Protein AF-A0A936T8W8-F1 (afdb_monomer_lite)

Sequence (58 aa):
MVVVIKRGMSKQRIQMQLRKLRTQRAKACKPVDVYKYVGVLKLDEDPVALQRKWRDEW

Radius of gyration: 23.43 Å; chains: 1; bounding box: 42×14×58 Å

pLDDT: mean 79.71, std 9.96, range [55.09, 91.88]

Structure (mmCIF, N/CA/C/O backbone):
data_AF-A0A936T8W8-F1
#
_entry.id   AF-A0A936T8W8-F1
#
loop_
_atom_site.group_PDB
_atom_site.id
_atom_site.type_symbol
_atom_site.label_atom_id
_atom_site.label_alt_id
_atom_site.label_comp_id
_atom_site.label_asym_id
_atom_site.label_entity_id
_atom_site.label_seq_id
_atom_site.pdbx_PDB_ins_code
_atom_site.Cartn_x
_atom_site.Cartn_y
_atom_site.Cartn_z
_atom_site.occupancy
_atom_site.B_iso_or_equiv
_atom_site.auth_seq_id
_atom_site.auth_comp_id
_atom_site.auth_asym_id
_atom_site.auth_atom_id
_atom_site.pdbx_PDB_model_num
ATOM 1 N N . MET A 1 1 ? -12.821 -1.164 4.534 1.00 60.59 1 MET A N 1
ATOM 2 C CA . MET A 1 1 ? -13.385 -1.789 5.754 1.00 60.59 1 MET A CA 1
ATOM 3 C C . MET A 1 1 ? -14.371 -0.815 6.373 1.00 60.59 1 MET A C 1
ATOM 5 O O . MET A 1 1 ? -13.992 0.327 6.590 1.00 60.59 1 MET A O 1
ATOM 9 N N . VAL A 1 2 ? -15.610 -1.244 6.611 1.00 71.75 2 VAL A N 1
ATOM 10 C CA . VAL A 1 2 ? -16.680 -0.414 7.190 1.00 71.75 2 VAL A CA 1
ATOM 11 C C . VAL A 1 2 ? -16.991 -0.940 8.588 1.00 71.75 2 VAL A C 1
ATOM 13 O O . VAL A 1 2 ? -17.062 -2.152 8.779 1.00 71.75 2 VAL A O 1
ATOM 16 N N . VAL A 1 3 ? -17.136 -0.050 9.573 1.00 80.94 3 VAL A N 1
ATOM 17 C CA . VAL A 1 3 ? -17.420 -0.428 10.967 1.00 80.94 3 VAL A CA 1
ATOM 18 C C . VAL A 1 3 ? -18.772 0.113 11.372 1.00 80.94 3 VAL A C 1
ATOM 20 O O . VAL A 1 3 ? -18.990 1.320 11.37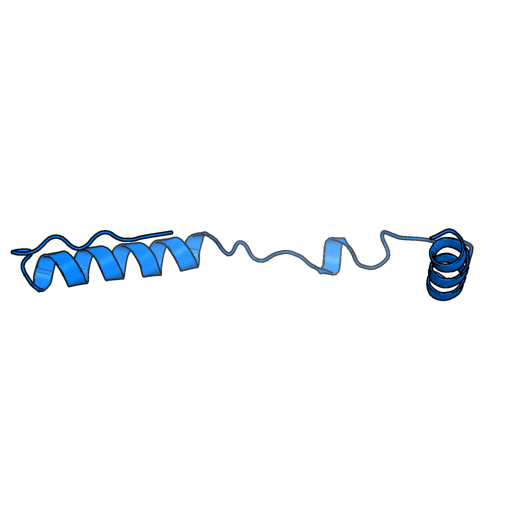4 1.00 80.94 3 VAL A O 1
ATOM 23 N N . VAL A 1 4 ? -19.674 -0.798 11.72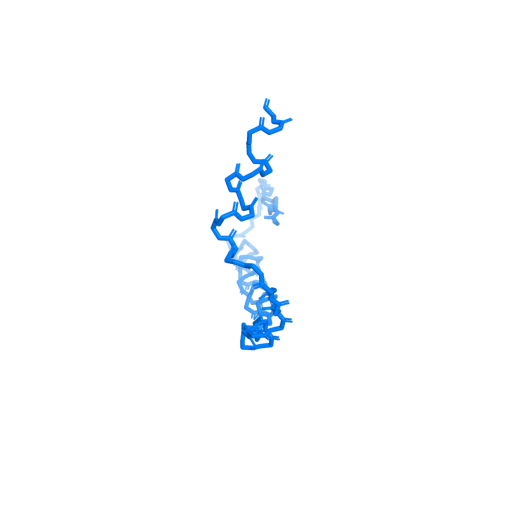4 1.00 86.50 4 VAL A N 1
ATOM 24 C CA . VAL A 1 4 ? -21.033 -0.458 12.141 1.00 86.50 4 VAL A CA 1
ATOM 25 C C . VAL A 1 4 ? -21.056 -0.242 13.649 1.00 86.50 4 VAL A C 1
ATOM 27 O O . VAL A 1 4 ? -20.842 -1.175 14.427 1.00 86.50 4 VAL A O 1
ATOM 30 N N . ILE A 1 5 ? -21.346 0.991 14.063 1.00 89.00 5 ILE A N 1
ATOM 31 C CA . ILE A 1 5 ? -21.551 1.350 15.467 1.00 89.00 5 ILE A CA 1
ATOM 32 C C . ILE A 1 5 ? -23.058 1.447 15.724 1.00 89.00 5 ILE A C 1
ATOM 34 O O . ILE A 1 5 ? -23.722 2.356 15.237 1.00 89.00 5 ILE A O 1
ATOM 38 N N . LYS A 1 6 ? -23.607 0.492 16.482 1.00 90.19 6 LYS A N 1
ATOM 39 C CA . LYS A 1 6 ? -25.022 0.483 16.884 1.00 90.19 6 LYS A CA 1
ATOM 40 C C . LYS A 1 6 ? -25.282 1.444 18.050 1.00 90.19 6 LYS A C 1
ATOM 42 O O . LYS A 1 6 ? -24.434 1.612 18.930 1.00 90.19 6 LYS A O 1
ATOM 47 N N . ARG A 1 7 ? -26.487 2.020 18.088 1.00 86.25 7 ARG A N 1
ATOM 48 C CA . ARG A 1 7 ? -26.964 2.865 19.194 1.00 86.25 7 ARG A CA 1
ATOM 49 C C . ARG A 1 7 ? -27.044 2.036 20.486 1.00 86.25 7 ARG A C 1
ATOM 51 O O . ARG A 1 7 ? -27.493 0.896 20.450 1.00 86.25 7 ARG A O 1
ATOM 58 N N . GLY A 1 8 ? -26.565 2.589 21.602 1.00 90.12 8 GLY A N 1
ATOM 59 C CA . GLY A 1 8 ? -26.494 1.892 22.898 1.00 90.12 8 GLY A CA 1
ATOM 60 C C . GLY A 1 8 ? -25.180 1.149 23.173 1.00 90.12 8 GLY A C 1
ATOM 61 O O . GLY A 1 8 ? -25.030 0.538 24.228 1.00 90.12 8 GLY A O 1
ATOM 62 N N . MET A 1 9 ? -24.198 1.200 22.266 1.00 90.06 9 MET A N 1
ATOM 63 C CA . MET A 1 9 ? -22.869 0.667 22.569 1.00 90.06 9 MET A CA 1
ATOM 64 C C . MET A 1 9 ? -22.123 1.513 23.603 1.00 90.06 9 MET A C 1
ATOM 66 O O . MET A 1 9 ? -22.078 2.739 23.517 1.00 90.06 9 MET A O 1
ATOM 70 N N . SER A 1 10 ? -21.462 0.837 24.543 1.00 91.88 10 SER A N 1
ATOM 71 C CA . SER A 1 10 ? -20.601 1.491 25.524 1.00 91.88 10 SER A CA 1
ATOM 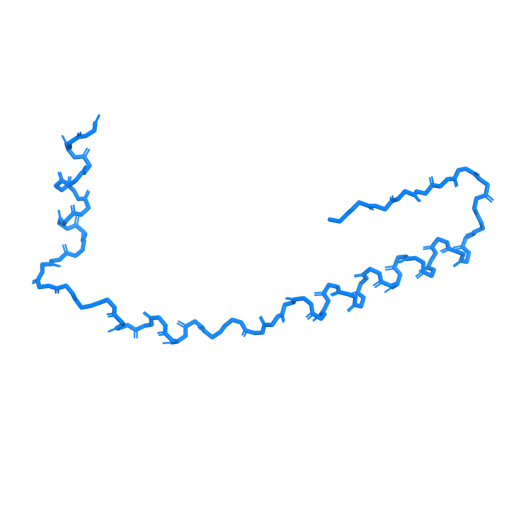72 C C . SER A 1 10 ? -19.327 2.045 24.876 1.00 91.88 10 SER A C 1
ATOM 74 O O . SER A 1 10 ? -18.752 1.452 23.956 1.00 91.88 10 SER A O 1
ATOM 76 N N . LYS A 1 11 ? -18.834 3.169 25.409 1.00 89.31 11 LYS A N 1
ATOM 77 C CA . LYS A 1 11 ? -17.602 3.840 24.954 1.00 89.31 11 LYS A CA 1
ATOM 78 C C . LYS A 1 11 ? -16.402 2.887 24.888 1.00 89.31 11 LYS A C 1
ATOM 80 O O . LYS A 1 11 ? -15.626 2.931 23.936 1.00 89.31 11 LYS A O 1
ATOM 85 N N . GLN A 1 12 ? -16.281 1.992 25.868 1.00 90.69 12 GLN A N 1
ATOM 86 C CA . GLN A 1 12 ? -15.215 0.987 25.931 1.00 90.69 12 GLN A CA 1
ATOM 87 C C . GLN A 1 12 ? -15.263 0.018 24.741 1.00 90.69 12 GLN A C 1
ATOM 89 O O . GLN A 1 12 ? -14.230 -0.295 24.146 1.00 90.69 12 GLN A O 1
ATOM 94 N N . ARG A 1 13 ? -16.463 -0.425 24.347 1.00 87.94 13 ARG A N 1
ATOM 95 C CA . ARG A 1 13 ? -16.656 -1.368 23.238 1.00 87.94 13 ARG A CA 1
ATOM 96 C C . ARG A 1 13 ? -16.321 -0.730 21.891 1.00 87.94 13 ARG A C 1
ATOM 98 O O . ARG A 1 13 ? -15.645 -1.355 21.076 1.00 87.94 13 ARG A O 1
ATOM 105 N N . ILE A 1 14 ? -16.694 0.537 21.714 1.00 90.81 14 ILE A N 1
ATOM 106 C CA . ILE A 1 14 ? -16.337 1.340 20.536 1.00 90.81 14 ILE A CA 1
ATOM 107 C C . ILE A 1 14 ? -14.814 1.497 20.442 1.00 90.81 14 ILE A C 1
ATOM 109 O O . ILE A 1 14 ? -14.223 1.221 19.399 1.00 90.81 14 ILE A O 1
ATOM 113 N N . GLN A 1 15 ? -14.149 1.868 21.541 1.00 90.94 15 GLN A N 1
ATOM 114 C CA . GLN A 1 15 ? -12.690 2.005 21.563 1.00 90.94 15 GLN A CA 1
ATOM 115 C C . GLN A 1 15 ? -11.973 0.687 21.257 1.00 90.94 15 GLN A C 1
ATOM 117 O O . GLN A 1 15 ? -10.992 0.680 20.513 1.00 90.94 15 GLN A O 1
ATOM 122 N N . MET A 1 16 ? -12.464 -0.433 21.789 1.00 89.81 16 MET 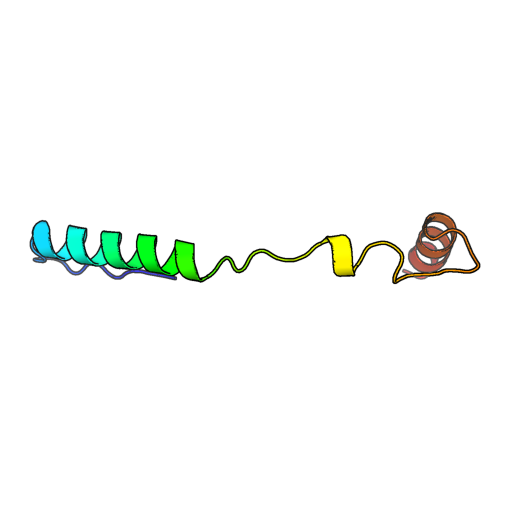A N 1
ATOM 123 C CA . MET A 1 16 ? -11.908 -1.754 21.501 1.00 89.81 16 MET A CA 1
ATOM 124 C C . MET A 1 16 ? -12.025 -2.103 20.012 1.00 89.81 16 MET A C 1
ATOM 126 O O . MET A 1 16 ? -11.052 -2.571 19.417 1.00 89.81 16 MET A O 1
ATOM 130 N N . GLN A 1 17 ? -13.182 -1.846 19.394 1.00 87.81 17 GLN A N 1
ATOM 131 C CA . GLN A 1 17 ? -13.370 -2.060 17.960 1.00 87.81 17 GLN A CA 1
ATOM 132 C C . GLN A 1 17 ? -12.402 -1.197 17.149 1.00 87.81 17 GLN A C 1
ATOM 134 O O . GLN A 1 17 ? -11.661 -1.740 16.338 1.00 87.81 17 GLN A O 1
ATOM 139 N N . LEU A 1 18 ? -12.313 0.105 17.431 1.00 87.31 18 LEU A N 1
ATOM 140 C CA . LEU A 1 18 ? -11.405 1.020 16.730 1.00 87.31 18 LEU A CA 1
ATOM 141 C C . LEU A 1 18 ? -9.930 0.598 16.839 1.00 87.31 18 LEU A C 1
ATOM 143 O O . LEU A 1 18 ? -9.196 0.636 15.850 1.00 87.31 18 LEU A O 1
ATOM 147 N N . ARG A 1 19 ? -9.493 0.134 18.017 1.00 87.12 19 ARG A N 1
ATOM 148 C CA . ARG A 1 19 ? -8.125 -0.370 18.229 1.00 87.12 19 ARG A CA 1
ATOM 149 C C . ARG A 1 19 ? -7.825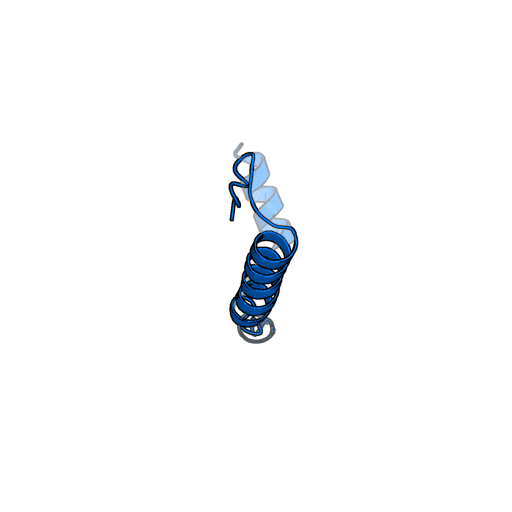 -1.614 17.389 1.00 87.12 19 ARG A C 1
ATOM 151 O O . ARG A 1 19 ? -6.742 -1.691 16.812 1.00 87.12 19 ARG A O 1
ATOM 158 N N . LYS A 1 20 ? -8.777 -2.547 17.264 1.00 83.31 20 LYS A N 1
ATOM 159 C CA . LYS A 1 20 ? -8.632 -3.749 16.419 1.00 83.31 20 LYS A CA 1
ATOM 160 C C . LYS A 1 20 ? -8.463 -3.407 14.936 1.00 83.31 20 LYS A C 1
ATOM 162 O O . LYS A 1 20 ? -7.681 -4.053 14.248 1.00 83.31 20 LYS A O 1
ATOM 167 N N . LEU A 1 21 ? -9.138 -2.368 14.445 1.00 80.25 21 LEU A N 1
ATOM 168 C CA . LEU A 1 21 ? -8.992 -1.934 13.049 1.00 80.25 21 LEU A CA 1
ATOM 169 C C . LEU A 1 21 ? -7.596 -1.370 12.779 1.00 80.25 21 LEU A C 1
ATOM 171 O O . LEU A 1 21 ? -6.997 -1.646 11.741 1.00 80.25 21 LEU A O 1
ATOM 175 N N . ARG A 1 22 ? -7.070 -0.574 13.719 1.00 76.25 22 ARG A N 1
ATOM 176 C CA . ARG A 1 22 ? -5.746 0.045 13.594 1.00 76.25 22 ARG A CA 1
ATOM 177 C C . ARG A 1 22 ? -4.642 -1.010 13.533 1.00 76.25 22 ARG A C 1
ATOM 179 O O . ARG A 1 22 ? -3.740 -0.893 12.709 1.00 76.25 22 ARG A O 1
ATOM 186 N N . THR A 1 23 ? -4.735 -2.055 14.352 1.00 76.12 23 THR A N 1
ATOM 187 C CA . THR A 1 23 ? -3.762 -3.157 14.344 1.00 76.12 23 THR A CA 1
ATOM 188 C C . THR A 1 23 ? -3.883 -4.042 13.104 1.00 76.12 23 THR A C 1
ATOM 190 O O . THR A 1 23 ? -2.866 -4.501 12.592 1.00 76.12 23 THR A O 1
ATOM 193 N N . GLN A 1 24 ? -5.087 -4.241 12.565 1.00 69.50 24 GLN A N 1
ATOM 194 C CA . GLN A 1 24 ? -5.274 -4.956 11.297 1.00 69.50 24 GLN A CA 1
ATOM 195 C C . GLN A 1 24 ? -4.691 -4.195 10.100 1.00 69.50 24 GLN A C 1
ATOM 197 O O . GLN A 1 24 ? -4.056 -4.807 9.245 1.00 69.50 24 GLN A O 1
ATOM 202 N N . ARG A 1 25 ? -4.835 -2.864 10.052 1.00 63.38 25 ARG A N 1
ATOM 203 C CA . ARG A 1 25 ? -4.284 -2.043 8.961 1.00 63.38 25 ARG A CA 1
ATOM 204 C C . ARG A 1 25 ? -2.754 -2.093 8.909 1.00 63.38 25 ARG A C 1
ATOM 206 O O . ARG A 1 25 ? -2.194 -2.199 7.826 1.00 63.38 25 ARG A O 1
ATOM 213 N N . ALA A 1 26 ? -2.094 -2.099 10.067 1.00 60.72 26 ALA A N 1
ATOM 214 C CA . ALA A 1 26 ? -0.639 -2.245 10.152 1.00 60.72 26 ALA A CA 1
ATOM 215 C C . ALA A 1 26 ? -0.139 -3.621 9.664 1.00 60.72 26 ALA A C 1
ATOM 217 O O . ALA A 1 26 ? 0.962 -3.713 9.138 1.00 60.72 26 ALA A O 1
ATOM 218 N N . LYS A 1 27 ? -0.953 -4.680 9.789 1.00 60.34 27 LYS A N 1
ATOM 219 C CA . LYS A 1 27 ? -0.629 -6.025 9.276 1.00 60.34 27 LYS A CA 1
ATOM 220 C C . LYS A 1 27 ? -0.879 -6.188 7.772 1.00 60.34 27 LYS A C 1
ATOM 222 O O . LYS A 1 27 ? -0.332 -7.105 7.169 1.00 60.34 27 LYS A O 1
ATOM 227 N N . ALA A 1 28 ? -1.728 -5.346 7.181 1.00 60.00 28 ALA A N 1
ATOM 228 C CA . ALA A 1 28 ? -2.132 -5.458 5.779 1.00 60.00 28 ALA A CA 1
ATOM 229 C C . ALA A 1 28 ? -1.115 -4.845 4.805 1.00 60.00 28 ALA A C 1
ATOM 231 O O . ALA A 1 28 ? -1.006 -5.299 3.668 1.00 60.00 28 ALA A O 1
ATOM 232 N N . CYS A 1 29 ? -0.339 -3.854 5.245 1.00 60.88 29 CYS A N 1
ATOM 233 C CA . CYS A 1 29 ? 0.750 -3.304 4.447 1.00 60.88 29 CYS A CA 1
ATOM 234 C C . CYS A 1 29 ? 1.982 -4.200 4.592 1.00 60.88 29 CYS A C 1
ATOM 236 O O . CYS A 1 29 ? 2.899 -3.891 5.352 1.00 60.88 29 CYS A O 1
ATOM 238 N N . LYS A 1 30 ? 2.010 -5.327 3.871 1.00 67.94 30 LYS A N 1
ATOM 239 C CA . LYS A 1 30 ? 3.296 -5.969 3.581 1.00 67.94 30 LYS A CA 1
ATOM 240 C C . LYS A 1 30 ? 4.172 -4.922 2.879 1.00 67.94 30 LYS A C 1
ATOM 242 O O . LYS A 1 30 ? 3.644 -4.228 2.006 1.00 67.94 30 LYS A O 1
ATOM 247 N N . PRO A 1 31 ? 5.455 -4.773 3.245 1.00 74.00 31 PRO A N 1
ATOM 248 C CA . PRO A 1 31 ? 6.355 -3.932 2.473 1.00 74.00 31 PRO A CA 1
ATOM 249 C C . PRO A 1 31 ? 6.347 -4.461 1.037 1.00 74.00 31 PRO A C 1
ATOM 251 O O . PRO A 1 31 ? 6.698 -5.615 0.789 1.00 74.00 31 PRO A O 1
ATOM 254 N N . VAL A 1 32 ? 5.827 -3.657 0.112 1.00 76.44 32 VAL A N 1
ATOM 255 C CA . VAL A 1 32 ? 5.871 -3.982 -1.311 1.00 76.44 32 VAL A CA 1
ATOM 256 C C . VAL A 1 32 ? 7.296 -3.705 -1.746 1.00 76.44 32 VAL A C 1
ATOM 258 O O . VAL A 1 32 ? 7.747 -2.564 -1.684 1.00 76.44 32 VAL A O 1
ATOM 261 N N . ASP A 1 33 ? 8.007 -4.752 -2.147 1.00 83.38 33 ASP A N 1
ATOM 262 C CA . ASP A 1 33 ? 9.323 -4.592 -2.741 1.00 83.38 33 ASP A CA 1
ATOM 263 C C . ASP A 1 33 ? 9.166 -4.010 -4.150 1.00 83.38 33 ASP A C 1
ATOM 265 O O . ASP A 1 33 ? 8.798 -4.704 -5.100 1.00 83.38 33 ASP A O 1
ATOM 269 N N . VAL A 1 34 ? 9.386 -2.700 -4.256 1.00 80.56 34 VAL A N 1
ATOM 270 C CA . VAL A 1 34 ? 9.293 -1.959 -5.517 1.00 80.56 34 VAL A CA 1
ATOM 271 C C . VAL A 1 34 ? 10.521 -2.226 -6.396 1.00 80.56 34 VAL A C 1
ATOM 273 O O . VAL A 1 34 ? 10.415 -2.173 -7.621 1.00 80.56 34 VAL A O 1
ATOM 276 N N . TYR A 1 35 ? 11.664 -2.594 -5.802 1.00 82.56 35 TYR A N 1
ATOM 277 C CA . TYR A 1 35 ? 12.897 -2.883 -6.539 1.00 82.56 35 TYR A CA 1
ATOM 278 C C . TYR A 1 35 ? 12.776 -4.129 -7.407 1.00 82.56 35 TYR A C 1
ATOM 280 O O . TYR A 1 35 ? 13.399 -4.186 -8.464 1.00 82.56 35 TYR A O 1
ATOM 288 N N . LYS A 1 36 ? 11.899 -5.071 -7.039 1.00 82.31 36 LYS A N 1
ATOM 289 C CA . LYS A 1 36 ? 11.557 -6.229 -7.873 1.00 82.31 36 LYS A CA 1
ATOM 290 C C . LYS A 1 36 ? 11.122 -5.850 -9.293 1.00 82.31 36 LYS A C 1
ATOM 292 O O . LYS A 1 36 ? 11.277 -6.665 -10.193 1.00 82.31 36 LYS A O 1
ATOM 297 N N . TYR A 1 37 ? 10.557 -4.663 -9.502 1.00 81.62 37 TYR A N 1
ATOM 298 C CA . TYR A 1 37 ? 10.025 -4.244 -10.803 1.00 81.62 37 TYR A CA 1
ATOM 299 C C . TYR A 1 37 ? 10.992 -3.360 -11.601 1.00 81.62 37 TYR A C 1
ATOM 301 O O . TYR A 1 37 ? 10.767 -3.120 -12.787 1.00 81.62 37 TYR A O 1
ATOM 309 N N . VAL A 1 38 ? 12.077 -2.889 -10.981 1.00 82.00 38 VAL A N 1
ATOM 310 C CA . VAL A 1 38 ? 13.063 -2.026 -11.639 1.00 82.00 38 VAL A CA 1
ATOM 311 C C . VAL A 1 38 ? 13.859 -2.852 -12.650 1.00 82.00 38 VAL A C 1
ATOM 313 O O . VAL A 1 38 ? 14.473 -3.855 -12.300 1.00 82.00 38 VAL A O 1
ATOM 316 N N . GLY A 1 39 ? 13.839 -2.445 -13.921 1.00 78.81 39 GLY A N 1
ATOM 317 C CA . GLY A 1 39 ? 14.605 -3.102 -14.989 1.00 78.81 39 GLY A CA 1
ATOM 318 C C . GLY A 1 39 ? 14.056 -4.456 -15.461 1.00 78.81 39 GLY A C 1
ATOM 319 O O . GLY A 1 39 ? 14.683 -5.095 -16.306 1.00 78.81 39 GLY A O 1
ATOM 320 N N . VAL A 1 40 ? 12.894 -4.890 -14.953 1.00 82.56 40 VAL A N 1
ATOM 321 C CA . VAL A 1 40 ? 12.183 -6.080 -15.462 1.00 82.56 40 VAL A CA 1
ATOM 322 C C . VAL A 1 40 ? 11.680 -5.838 -16.879 1.00 82.56 40 VAL A C 1
ATOM 324 O O . VAL A 1 40 ? 11.765 -6.720 -17.730 1.00 82.56 40 VAL A O 1
ATOM 327 N N . LEU A 1 41 ? 11.171 -4.635 -17.135 1.00 78.56 41 LEU A N 1
ATOM 328 C CA . LEU A 1 41 ? 10.733 -4.244 -18.460 1.00 78.56 41 LEU A CA 1
ATOM 329 C C . LEU A 1 41 ? 11.946 -3.755 -19.258 1.00 78.56 41 LEU A C 1
ATOM 331 O O . LEU A 1 41 ? 12.440 -2.650 -19.037 1.00 78.56 41 LEU A O 1
ATOM 335 N N . LYS A 1 42 ? 12.424 -4.604 -20.166 1.00 79.56 42 LYS A N 1
ATOM 336 C CA . LYS A 1 42 ? 13.420 -4.251 -21.178 1.00 79.56 42 LYS A CA 1
ATOM 337 C C . LYS A 1 42 ? 12.684 -4.101 -22.498 1.00 79.56 42 LYS A C 1
ATOM 339 O O . LYS A 1 42 ? 12.105 -5.069 -22.981 1.00 79.56 42 LYS A O 1
ATOM 344 N N . LEU A 1 43 ? 12.650 -2.882 -23.013 1.00 83.00 43 LEU A N 1
ATOM 345 C CA . LEU A 1 43 ? 12.062 -2.569 -24.307 1.00 83.00 43 LEU A CA 1
ATOM 346 C C . LEU A 1 43 ? 13.194 -2.205 -25.255 1.00 83.00 43 LEU A C 1
ATOM 348 O O . LEU A 1 43 ? 14.114 -1.489 -24.859 1.00 83.00 43 LEU A O 1
ATOM 352 N N . ASP A 1 44 ? 13.103 -2.694 -26.486 1.00 83.44 44 ASP A N 1
ATOM 353 C CA . ASP A 1 44 ? 14.038 -2.326 -27.550 1.00 83.44 44 ASP A CA 1
ATOM 354 C C . ASP A 1 44 ? 13.783 -0.889 -28.040 1.00 83.44 44 ASP A C 1
ATOM 356 O O . ASP A 1 44 ? 14.706 -0.195 -28.462 1.00 83.44 44 ASP A O 1
ATOM 360 N N . GLU A 1 45 ? 12.533 -0.421 -27.934 1.00 83.00 45 GLU A N 1
ATOM 361 C CA . GLU A 1 45 ? 12.106 0.939 -28.273 1.00 83.00 45 GLU A CA 1
ATOM 362 C C . GLU A 1 45 ? 11.832 1.784 -27.021 1.00 83.00 45 GLU A C 1
ATOM 364 O O . GLU A 1 45 ? 11.434 1.271 -25.971 1.00 83.00 45 GLU A O 1
ATOM 369 N N . ASP A 1 46 ? 11.998 3.105 -27.149 1.00 84.44 46 ASP A N 1
ATOM 370 C CA . ASP A 1 46 ? 11.692 4.052 -26.076 1.00 84.44 46 ASP A CA 1
ATOM 371 C C . ASP A 1 46 ? 10.218 3.911 -25.628 1.00 84.44 46 ASP A C 1
ATOM 373 O O . ASP A 1 46 ? 9.302 4.072 -26.447 1.00 84.44 46 ASP A O 1
ATOM 377 N N . PRO A 1 47 ? 9.947 3.638 -24.336 1.00 82.94 47 PRO A N 1
ATOM 378 C CA . PRO A 1 47 ? 8.589 3.476 -23.823 1.00 82.94 47 PRO A CA 1
ATOM 379 C C . PRO A 1 47 ? 7.687 4.684 -24.089 1.00 82.94 47 PRO A C 1
ATOM 381 O O . PRO A 1 47 ? 6.482 4.509 -24.266 1.00 82.94 47 PRO A O 1
ATOM 384 N N . VAL A 1 48 ? 8.232 5.904 -24.140 1.00 84.25 48 VAL A N 1
ATOM 385 C CA . VAL A 1 48 ? 7.437 7.108 -24.431 1.00 84.25 48 VAL A CA 1
ATOM 386 C C . VAL A 1 48 ? 7.009 7.142 -25.900 1.00 84.25 48 VAL A C 1
ATOM 388 O O . VAL A 1 48 ? 5.883 7.541 -26.205 1.00 84.25 48 VAL A O 1
ATOM 391 N N . ALA A 1 49 ? 7.863 6.676 -26.813 1.00 85.81 49 ALA A N 1
ATOM 392 C CA . ALA A 1 49 ? 7.529 6.541 -28.226 1.00 85.81 49 ALA A CA 1
ATOM 393 C C . ALA A 1 49 ? 6.433 5.488 -28.457 1.00 85.81 49 ALA A C 1
ATOM 395 O O . ALA A 1 49 ? 5.474 5.761 -29.181 1.00 85.81 49 ALA A O 1
ATOM 396 N N . LEU A 1 50 ? 6.519 4.329 -27.792 1.00 85.69 50 LEU A N 1
ATOM 397 C CA . LEU A 1 50 ? 5.476 3.294 -27.837 1.00 85.69 50 LEU A CA 1
ATOM 398 C C . LEU A 1 50 ? 4.136 3.810 -27.296 1.00 85.69 50 LEU A C 1
ATOM 400 O O . LEU A 1 50 ? 3.099 3.614 -27.924 1.00 85.69 50 LEU A O 1
ATOM 404 N N . GLN A 1 51 ? 4.158 4.538 -26.175 1.00 82.50 51 GLN A N 1
ATOM 405 C CA . GLN A 1 51 ? 2.952 5.147 -25.606 1.00 82.50 51 GLN A CA 1
ATOM 406 C C . GLN A 1 51 ? 2.285 6.147 -26.551 1.00 82.50 51 GLN A C 1
ATOM 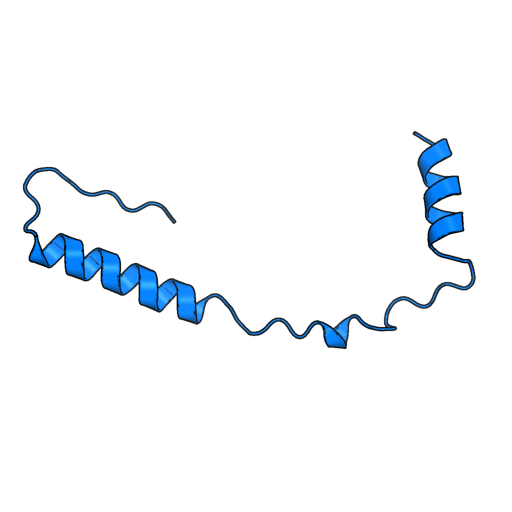408 O O . GLN A 1 51 ? 1.061 6.216 -26.573 1.00 82.50 51 GLN A O 1
ATOM 413 N N . ARG A 1 52 ? 3.060 6.930 -27.313 1.00 85.31 52 ARG A N 1
ATOM 414 C CA . ARG A 1 52 ? 2.509 7.853 -28.317 1.00 85.31 52 ARG A CA 1
ATOM 415 C C . ARG A 1 52 ? 1.861 7.092 -29.471 1.00 85.31 52 ARG A C 1
ATOM 417 O O . ARG A 1 52 ? 0.693 7.335 -29.733 1.00 85.31 52 ARG A O 1
ATOM 424 N N . LYS A 1 53 ? 2.564 6.110 -30.052 1.00 85.00 53 LYS A N 1
ATOM 425 C CA . LYS A 1 53 ? 2.036 5.261 -31.138 1.00 85.00 53 LYS A CA 1
ATOM 426 C C . LYS A 1 53 ? 0.694 4.618 -30.769 1.00 85.00 53 LYS A C 1
ATOM 428 O O . LYS A 1 53 ? -0.239 4.670 -31.553 1.00 85.00 53 LYS A O 1
ATOM 433 N N . TRP A 1 54 ? 0.584 4.044 -29.569 1.00 86.38 54 TRP A N 1
ATOM 434 C CA . TRP A 1 54 ? -0.650 3.382 -29.121 1.00 86.38 54 TRP A CA 1
ATOM 435 C C . TRP A 1 54 ? -1.765 4.352 -28.741 1.00 86.38 54 TRP A C 1
ATOM 437 O O . TRP A 1 54 ? -2.934 3.982 -28.770 1.00 86.38 54 TRP A O 1
ATOM 447 N N . ARG A 1 55 ? -1.421 5.583 -28.347 1.00 77.75 55 ARG A N 1
ATOM 448 C CA . ARG A 1 55 ? -2.413 6.609 -28.013 1.00 77.75 55 ARG A CA 1
ATOM 449 C C . ARG A 1 55 ? -3.073 7.188 -29.266 1.00 77.75 55 ARG A C 1
ATOM 451 O O . ARG A 1 55 ? -4.205 7.630 -29.164 1.00 77.75 55 ARG A O 1
ATOM 458 N N . ASP A 1 56 ? -2.399 7.138 -30.412 1.00 63.22 56 ASP A N 1
ATOM 459 C CA . ASP A 1 56 ? -2.952 7.576 -31.698 1.00 63.22 56 ASP A CA 1
ATOM 460 C C . ASP A 1 56 ? -3.943 6.553 -32.310 1.00 63.22 56 ASP A C 1
ATOM 462 O O . ASP A 1 56 ? -4.622 6.866 -33.286 1.00 63.22 56 ASP A O 1
ATOM 466 N N . GLU A 1 57 ? -4.054 5.342 -31.740 1.00 55.09 57 GLU A N 1
ATOM 467 C CA . GLU A 1 57 ? -5.018 4.299 -32.147 1.00 55.09 57 GLU A CA 1
ATOM 468 C C . GLU A 1 57 ? -6.362 4.350 -31.378 1.00 55.09 57 GLU A C 1
ATOM 470 O O . GLU A 1 57 ? -7.216 3.483 -31.582 1.00 55.09 57 GLU A O 1
ATOM 475 N N . TRP A 1 58 ? -6.568 5.341 -30.501 1.00 55.31 58 TRP A N 1
ATOM 476 C CA . TRP A 1 58 ? -7.796 5.571 -29.716 1.00 55.31 58 TRP A CA 1
ATOM 477 C C . TRP A 1 58 ? -8.367 6.970 -29.954 1.00 55.31 58 TRP A C 1
ATOM 479 O O . TRP A 1 58 ? -9.613 7.094 -29.922 1.00 55.31 58 TRP A O 1
#

Foldseek 3Di:
DDDDDDPPDDPVVVVVVVVVVVVVVVVVCDPDPPVVVPPPDDDPDDPVVVVVVVVVVD

Secondary structure (DSSP, 8-state):
------TT--HHHHHHHHHHHHHHHHHH-----SGGGTTT---SS-HHHHHHHHHTT-